Protein AF-A0A662BSU0-F1 (afdb_monomer_lite)

pLDDT: mean 83.16, std 12.21, range [50.41, 97.94]

Radius of gyration: 25.19 Å; chains: 1; bounding box: 49×15×72 Å

Secondary structure (DSSP, 8-state):
-BTTEEEEEEEE-TTTGGG-S-EEEEEEE--HHHHHHHHHHHHHHHHHHHHHHTTGGGSS--

Foldseek 3Di:
DVQQKDKDFPDFPPVCPPNTPDTDIDIDGDPCVVVVVVVVVVVVVVVVVCVVVVPPPPPPPD

Sequence (62 aa):
HINGWDIYQTDYNKEMGMWSDYSIIEMVHDPWLDVIYIGVFLMLIGVVLLIFTGRINNNELV

Structure (mmCIF, N/CA/C/O backbone):
data_AF-A0A662BSU0-F1
#
_entry.id   AF-A0A662BSU0-F1
#
loop_
_atom_site.group_PDB
_atom_site.id
_atom_site.type_symbol
_atom_site.label_atom_id
_atom_site.label_alt_id
_atom_site.label_comp_id
_atom_site.label_asym_id
_atom_site.label_entity_id
_atom_site.label_seq_id
_atom_site.pdbx_PDB_ins_code
_atom_site.Cartn_x
_atom_site.Cartn_y
_atom_site.Cartn_z
_atom_site.occupancy
_atom_site.B_iso_or_equiv
_atom_site.auth_seq_id
_atom_site.auth_comp_id
_atom_site.auth_asym_id
_atom_site.auth_atom_id
_atom_site.pdbx_PDB_model_num
ATOM 1 N N . HIS A 1 1 ? -0.514 4.498 -10.898 1.00 58.16 1 HIS A N 1
ATOM 2 C CA . HIS A 1 1 ? -1.733 3.959 -10.288 1.00 58.16 1 HIS A CA 1
ATOM 3 C C . HIS A 1 1 ? -2.966 4.638 -10.881 1.00 58.16 1 HIS A C 1
ATOM 5 O O . HIS A 1 1 ? -3.545 5.540 -10.284 1.00 58.16 1 HIS A O 1
ATOM 11 N N . ILE A 1 2 ? -3.365 4.228 -12.085 1.00 65.38 2 ILE A N 1
ATOM 12 C CA . ILE A 1 2 ? -4.717 4.482 -12.607 1.00 65.38 2 ILE A CA 1
ATOM 13 C C . ILE A 1 2 ? -5.417 3.125 -12.560 1.00 65.38 2 ILE A C 1
ATOM 15 O O . ILE A 1 2 ? -4.931 2.186 -13.178 1.00 65.38 2 ILE A O 1
ATOM 19 N N . ASN A 1 3 ? -6.517 2.997 -11.813 1.00 68.38 3 ASN A N 1
ATOM 20 C CA . ASN A 1 3 ? -7.308 1.758 -11.717 1.00 68.38 3 ASN A CA 1
ATOM 21 C C . ASN A 1 3 ? -6.497 0.487 -11.367 1.00 68.38 3 ASN A C 1
ATOM 23 O O . ASN A 1 3 ? -6.694 -0.546 -11.996 1.00 68.38 3 ASN A O 1
ATOM 27 N N . GLY A 1 4 ? -5.559 0.562 -10.415 1.00 72.31 4 GLY A N 1
ATOM 28 C CA . GLY A 1 4 ? -4.739 -0.595 -10.009 1.00 72.31 4 GLY A CA 1
ATOM 29 C C . GLY A 1 4 ? -3.624 -0.975 -10.989 1.00 72.31 4 GLY A C 1
ATOM 30 O O . GLY A 1 4 ? -2.956 -1.984 -10.784 1.00 72.31 4 GLY A O 1
ATOM 31 N N . TRP A 1 5 ? -3.420 -0.180 -12.045 1.00 78.94 5 TRP A N 1
ATOM 32 C CA . TRP A 1 5 ? -2.341 -0.364 -13.007 1.00 78.94 5 TRP A CA 1
ATOM 33 C C . TRP A 1 5 ? -1.163 0.550 -12.705 1.00 78.94 5 TRP A C 1
ATOM 35 O O . TRP A 1 5 ? -1.311 1.780 -12.574 1.00 78.94 5 TRP A O 1
ATOM 45 N N . ASP A 1 6 ? 0.010 -0.068 -12.704 1.00 81.12 6 ASP A N 1
ATOM 46 C CA . ASP A 1 6 ? 1.291 0.599 -12.631 1.00 81.12 6 ASP A CA 1
ATOM 47 C C . ASP A 1 6 ? 2.189 0.248 -13.787 1.00 81.12 6 ASP A C 1
ATOM 49 O O . ASP A 1 6 ? 2.262 -0.889 -14.245 1.00 81.12 6 ASP A O 1
ATOM 53 N N . ILE A 1 7 ? 2.849 1.290 -14.274 1.00 85.50 7 ILE A N 1
ATOM 54 C CA . ILE A 1 7 ? 3.736 1.223 -15.417 1.00 85.50 7 ILE A CA 1
ATOM 55 C C . ILE A 1 7 ? 5.124 1.515 -14.877 1.00 85.50 7 ILE A C 1
ATOM 57 O O . ILE A 1 7 ? 5.420 2.644 -14.478 1.00 85.50 7 ILE A O 1
ATOM 61 N N . TYR A 1 8 ? 5.954 0.482 -14.859 1.00 84.69 8 TYR A N 1
ATOM 62 C CA . TYR A 1 8 ? 7.345 0.569 -14.458 1.00 84.69 8 TYR A CA 1
ATOM 63 C C . TYR A 1 8 ? 8.229 0.329 -15.678 1.00 84.69 8 TYR A C 1
ATOM 65 O O . TYR A 1 8 ? 7.944 -0.511 -16.530 1.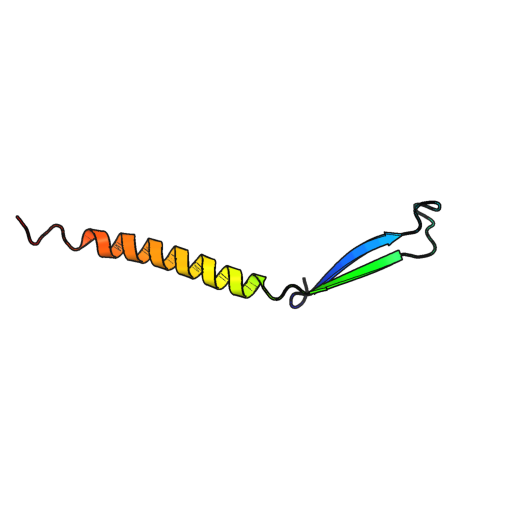00 84.69 8 TYR A O 1
ATOM 73 N N . GLN A 1 9 ? 9.318 1.083 -15.777 1.00 84.25 9 GLN A N 1
ATOM 74 C CA . GLN A 1 9 ? 10.375 0.761 -16.725 1.00 84.25 9 GLN A CA 1
ATOM 75 C C . GLN A 1 9 ? 11.272 -0.295 -16.078 1.00 84.25 9 GLN A C 1
ATOM 77 O O . GLN A 1 9 ? 11.971 0.006 -15.112 1.00 84.25 9 GLN A O 1
ATOM 82 N N . THR A 1 10 ? 11.236 -1.519 -16.600 1.00 84.88 10 THR A N 1
ATOM 83 C CA . THR A 1 10 ? 11.958 -2.658 -16.016 1.00 84.88 10 THR A CA 1
ATOM 84 C C . THR A 1 10 ? 13.401 -2.713 -16.504 1.00 84.88 10 THR A C 1
ATOM 86 O O . THR A 1 10 ? 14.304 -2.976 -15.712 1.00 84.88 10 THR A O 1
ATOM 89 N N . ASP A 1 11 ? 13.653 -2.429 -17.786 1.00 82.25 11 ASP A N 1
ATOM 90 C CA . ASP A 1 11 ? 15.019 -2.443 -18.319 1.00 82.25 11 ASP A CA 1
ATOM 91 C C . ASP A 1 11 ? 15.200 -1.530 -19.543 1.00 82.25 11 ASP A C 1
ATOM 93 O O . ASP A 1 11 ? 14.243 -0.992 -20.106 1.00 82.25 11 ASP A O 1
ATOM 97 N N . TYR A 1 12 ? 16.449 -1.333 -19.951 1.00 86.25 12 TYR A N 1
ATOM 98 C CA . TYR A 1 12 ? 16.849 -0.629 -21.171 1.00 86.25 12 TYR A CA 1
ATOM 99 C C . TYR A 1 12 ? 18.213 -1.150 -21.646 1.00 86.25 12 TYR A C 1
ATOM 101 O O . TYR A 1 12 ? 18.866 -1.927 -20.949 1.00 86.25 12 TYR A O 1
ATOM 109 N N . ASN A 1 13 ? 18.671 -0.743 -22.831 1.00 84.75 13 ASN A N 1
ATOM 110 C CA . ASN A 1 13 ? 19.996 -1.121 -23.315 1.00 84.75 13 ASN A CA 1
ATOM 111 C C . ASN A 1 13 ? 21.104 -0.526 -22.428 1.00 84.75 13 ASN A C 1
ATOM 113 O O . ASN A 1 13 ? 21.466 0.648 -22.540 1.00 84.75 13 ASN A O 1
ATOM 117 N N . LYS A 1 14 ? 21.677 -1.367 -21.563 1.00 82.31 14 LYS A N 1
ATOM 118 C CA . LYS A 1 14 ? 22.696 -0.964 -20.587 1.00 82.31 14 LYS A CA 1
ATOM 119 C C . LYS A 1 14 ? 24.034 -0.585 -21.222 1.00 82.31 14 LYS A C 1
ATOM 121 O O . LYS A 1 14 ? 24.748 0.226 -20.642 1.00 82.31 14 LYS A O 1
ATOM 126 N N . GLU A 1 15 ? 24.369 -1.118 -22.398 1.00 84.38 15 GLU A N 1
ATOM 127 C CA . GLU A 1 15 ? 25.638 -0.811 -23.080 1.00 84.38 15 GLU A CA 1
ATOM 128 C C . GLU A 1 15 ? 25.652 0.607 -23.662 1.00 84.38 15 GLU A C 1
ATOM 130 O O . GLU A 1 15 ? 26.689 1.265 -23.689 1.00 84.38 15 GLU A O 1
ATOM 135 N N . MET A 1 16 ? 24.485 1.099 -24.083 1.00 83.12 16 MET A N 1
ATOM 136 C CA . MET A 1 16 ? 24.319 2.440 -24.654 1.00 83.12 16 MET A CA 1
ATOM 137 C C . MET A 1 16 ? 23.923 3.493 -23.611 1.00 83.12 16 MET A C 1
ATOM 139 O O . MET A 1 16 ? 23.968 4.694 -23.887 1.00 83.12 16 MET A O 1
ATOM 143 N N . GLY A 1 17 ? 23.548 3.068 -22.403 1.00 81.50 17 GLY A N 1
ATOM 144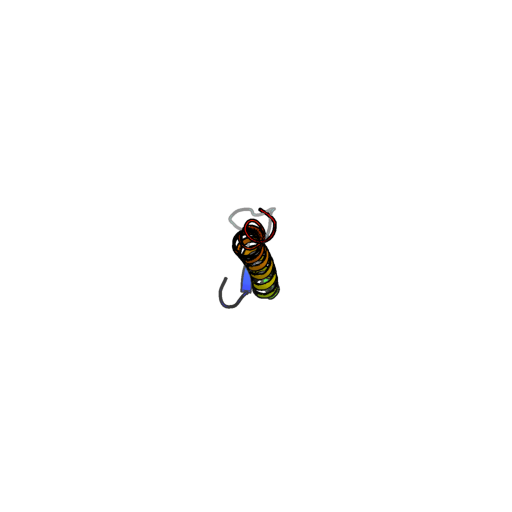 C CA . GLY A 1 17 ? 23.206 3.966 -21.307 1.00 81.50 17 GLY A CA 1
ATOM 145 C C . GLY A 1 17 ? 22.060 4.913 -21.676 1.00 81.50 17 GLY A C 1
ATOM 146 O O . GLY A 1 17 ? 20.958 4.486 -22.011 1.00 81.50 17 GLY A O 1
ATOM 147 N N . MET A 1 18 ? 22.334 6.220 -21.632 1.00 77.25 18 MET A N 1
ATOM 148 C CA . MET A 1 18 ? 21.351 7.273 -21.929 1.00 77.25 18 MET A CA 1
ATOM 149 C C . MET A 1 18 ? 20.957 7.358 -23.411 1.00 77.25 18 MET A C 1
ATOM 151 O O . MET A 1 18 ? 19.951 7.986 -23.728 1.00 77.25 18 MET A O 1
ATOM 155 N N . TRP A 1 19 ? 21.725 6.740 -24.310 1.00 84.50 19 TRP A N 1
ATOM 156 C CA . TRP A 1 19 ? 21.420 6.671 -25.743 1.00 84.50 19 TRP A CA 1
ATOM 157 C C . TRP A 1 19 ? 20.759 5.346 -26.127 1.00 84.50 19 TRP A C 1
ATOM 159 O O . TRP A 1 19 ? 20.908 4.885 -27.249 1.00 84.50 19 TRP A O 1
ATOM 169 N N . SER A 1 20 ? 20.079 4.694 -25.183 1.00 78.88 20 SER A N 1
ATOM 170 C CA . SER A 1 20 ? 19.417 3.418 -25.435 1.00 78.88 20 SER A CA 1
ATOM 171 C C . SER A 1 20 ? 18.342 3.528 -26.518 1.00 78.88 20 SER A C 1
ATOM 173 O O . SER A 1 20 ? 17.397 4.304 -26.383 1.00 78.88 20 SER A O 1
ATOM 175 N N . ASP A 1 21 ? 18.440 2.672 -27.534 1.00 87.62 21 ASP A N 1
ATOM 176 C CA . ASP A 1 21 ? 17.474 2.605 -28.637 1.00 87.62 21 ASP A CA 1
ATOM 177 C C . ASP A 1 21 ? 16.170 1.877 -28.266 1.00 87.62 21 ASP A C 1
ATOM 179 O O . ASP A 1 21 ? 15.183 1.948 -29.000 1.00 87.62 21 ASP A O 1
ATOM 183 N N . TYR A 1 22 ? 16.146 1.155 -27.139 1.00 84.75 22 TYR A N 1
ATOM 184 C CA . TYR A 1 22 ? 14.952 0.454 -26.667 1.00 84.75 22 TYR A CA 1
ATOM 185 C C . TYR A 1 22 ? 14.799 0.499 -25.145 1.00 84.75 22 TYR A C 1
ATOM 187 O O . TYR A 1 22 ? 15.769 0.596 -24.392 1.00 84.75 22 TYR A O 1
ATOM 195 N N . SER A 1 23 ? 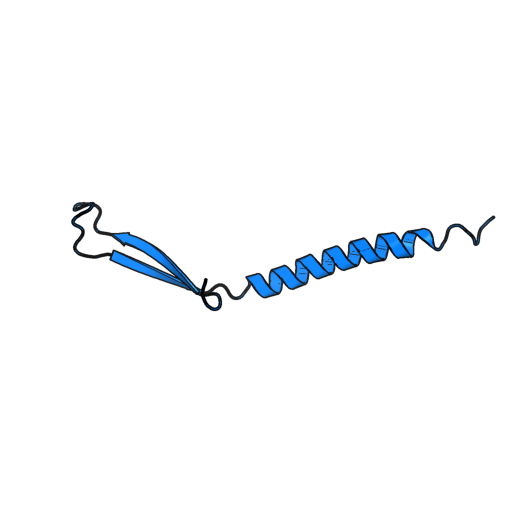13.557 0.400 -24.684 1.00 86.94 23 SER A N 1
ATOM 196 C CA . SER A 1 23 ? 13.212 0.238 -23.275 1.00 86.94 23 SER A CA 1
ATOM 197 C C . SER A 1 23 ? 12.164 -0.857 -23.124 1.00 86.94 23 SER A C 1
ATOM 199 O O . SER A 1 23 ? 11.314 -1.062 -23.992 1.00 86.94 23 SER A O 1
ATOM 201 N N . ILE A 1 24 ? 12.262 -1.594 -22.024 1.00 87.06 24 ILE A N 1
ATOM 202 C CA . ILE A 1 24 ? 11.319 -2.640 -21.649 1.00 87.06 24 ILE A CA 1
ATOM 203 C C . ILE A 1 24 ? 10.420 -2.057 -20.568 1.00 87.06 24 ILE A C 1
ATOM 205 O O . ILE A 1 24 ? 10.888 -1.658 -19.499 1.00 87.06 24 ILE A O 1
ATOM 209 N N . ILE A 1 25 ? 9.130 -1.987 -20.874 1.00 90.38 25 ILE A N 1
ATOM 210 C CA . ILE A 1 25 ? 8.105 -1.453 -19.984 1.00 90.38 25 ILE A CA 1
ATOM 211 C C . ILE A 1 25 ? 7.270 -2.622 -19.485 1.00 90.38 25 ILE A C 1
ATOM 213 O O . ILE A 1 25 ? 6.780 -3.423 -20.282 1.00 90.38 25 ILE A O 1
ATOM 217 N N . GLU A 1 26 ? 7.094 -2.694 -18.175 1.00 86.81 26 GLU A N 1
ATOM 218 C CA . GLU A 1 26 ? 6.250 -3.680 -17.527 1.00 86.81 26 GLU A CA 1
ATOM 219 C C . GLU A 1 26 ? 5.028 -2.996 -16.934 1.00 86.81 26 GLU A C 1
ATOM 221 O O . GLU A 1 26 ? 5.104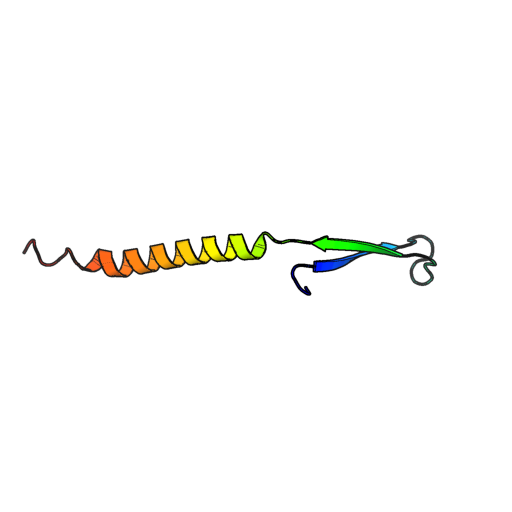 -1.951 -16.282 1.00 86.81 26 GLU A O 1
ATOM 226 N N . MET A 1 27 ? 3.881 -3.597 -17.212 1.00 88.19 27 MET A N 1
ATOM 227 C CA . MET A 1 27 ? 2.598 -3.140 -16.732 1.00 88.19 27 MET A CA 1
ATOM 228 C C . MET A 1 27 ? 2.112 -4.150 -15.698 1.00 88.19 27 MET A C 1
ATOM 230 O O . MET A 1 27 ? 1.794 -5.290 -16.037 1.00 88.19 27 MET A O 1
ATOM 234 N N . VAL A 1 28 ? 2.079 -3.728 -14.440 1.00 84.88 28 VAL A N 1
ATOM 235 C CA . VAL A 1 28 ? 1.673 -4.561 -13.311 1.00 84.88 28 VAL A CA 1
ATOM 236 C C . VAL A 1 28 ? 0.286 -4.123 -12.867 1.00 84.88 28 VAL A C 1
ATOM 238 O O . VAL A 1 28 ? 0.033 -2.934 -12.683 1.00 84.88 28 VAL A O 1
ATOM 241 N N . HIS A 1 29 ? -0.620 -5.087 -12.718 1.00 85.19 29 HIS A N 1
ATOM 242 C CA . HIS A 1 29 ? -1.947 -4.863 -12.158 1.00 85.19 29 HIS A CA 1
ATOM 243 C C . HIS A 1 29 ? -2.055 -5.564 -10.810 1.00 85.19 29 HIS A C 1
ATOM 245 O O . HIS A 1 29 ? -1.984 -6.795 -10.759 1.00 85.19 29 HIS A O 1
ATOM 251 N N . ASP A 1 30 ? -2.263 -4.795 -9.744 1.00 83.19 30 ASP A N 1
ATOM 252 C CA . ASP A 1 30 ? -2.483 -5.334 -8.403 1.00 83.19 30 ASP A CA 1
ATOM 253 C C . ASP A 1 30 ? -3.898 -4.995 -7.893 1.00 83.19 30 ASP A C 1
ATOM 255 O O . ASP A 1 30 ? -4.143 -3.888 -7.411 1.00 83.19 30 ASP A O 1
ATOM 259 N N . PRO A 1 31 ? -4.853 -5.942 -7.979 1.00 85.19 31 PRO A N 1
ATOM 260 C CA . PRO A 1 31 ? -6.207 -5.764 -7.460 1.00 85.19 31 PRO A CA 1
ATOM 261 C C . PRO A 1 31 ? -6.350 -6.111 -5.968 1.00 85.19 31 PRO A C 1
ATOM 263 O O . PRO A 1 31 ? -7.446 -6.005 -5.419 1.00 85.19 31 PRO A O 1
ATOM 266 N N . TRP A 1 32 ? -5.295 -6.585 -5.297 1.00 88.94 32 TRP A N 1
ATOM 267 C CA . TRP A 1 32 ? -5.399 -7.118 -3.933 1.00 88.94 32 TRP A CA 1
ATOM 268 C C . TRP A 1 32 ? -5.382 -6.043 -2.857 1.00 88.94 32 TRP A C 1
ATOM 270 O O . TRP A 1 32 ? -5.837 -6.290 -1.737 1.00 88.94 32 TRP A O 1
ATOM 280 N N . LEU A 1 33 ? -4.893 -4.851 -3.189 1.00 87.38 33 LEU A N 1
ATOM 281 C CA . LEU A 1 33 ? -4.764 -3.746 -2.248 1.00 87.38 33 LEU A CA 1
ATOM 282 C C . LEU A 1 33 ? -6.109 -3.390 -1.590 1.00 87.38 33 LEU A C 1
ATOM 284 O O . LEU A 1 33 ? -6.178 -3.236 -0.370 1.00 87.38 33 LEU A O 1
ATOM 288 N N . ASP A 1 34 ? -7.190 -3.377 -2.374 1.00 88.62 34 ASP A N 1
ATOM 289 C CA . ASP A 1 34 ? -8.542 -3.093 -1.881 1.00 88.62 34 ASP A CA 1
ATOM 290 C C . ASP A 1 34 ? -9.018 -4.148 -0.868 1.00 88.62 34 ASP A C 1
ATOM 292 O O . ASP A 1 34 ? -9.575 -3.819 0.182 1.00 88.62 34 ASP A O 1
ATOM 296 N N . VAL A 1 35 ? -8.745 -5.429 -1.136 1.00 93.75 35 VAL A N 1
ATOM 297 C CA . VAL A 1 35 ? -9.099 -6.548 -0.244 1.00 93.75 35 VAL A CA 1
ATOM 298 C C . VAL A 1 35 ? -8.322 -6.464 1.071 1.00 93.75 35 VAL A C 1
ATOM 300 O O . VAL A 1 35 ? -8.886 -6.672 2.149 1.00 93.75 35 VAL A O 1
ATOM 303 N N . ILE A 1 36 ? -7.033 -6.127 1.000 1.00 95.50 36 ILE A N 1
ATOM 304 C CA . ILE A 1 36 ? -6.177 -5.962 2.179 1.00 95.50 36 ILE A CA 1
ATOM 305 C C . ILE A 1 36 ? -6.688 -4.807 3.041 1.00 95.50 36 ILE A C 1
ATOM 307 O O . ILE A 1 36 ? -6.801 -4.962 4.260 1.00 95.50 36 ILE A O 1
ATOM 311 N N . TYR A 1 37 ? -7.056 -3.676 2.432 1.00 94.81 37 TYR A N 1
ATOM 312 C CA . TYR A 1 37 ? -7.619 -2.546 3.169 1.00 94.81 37 TYR A CA 1
ATOM 313 C C . TYR A 1 37 ? -8.893 -2.925 3.921 1.00 94.81 37 TYR A C 1
ATOM 315 O O . TYR A 1 37 ? -9.011 -2.585 5.099 1.00 94.81 37 TYR A O 1
ATOM 323 N N . ILE A 1 38 ? -9.792 -3.705 3.315 1.00 97.12 38 ILE A N 1
ATOM 324 C CA . ILE A 1 38 ? -10.981 -4.223 4.011 1.00 97.12 38 ILE A CA 1
ATOM 325 C C . ILE A 1 38 ? -10.581 -5.027 5.258 1.00 97.12 38 ILE A C 1
ATOM 327 O O . ILE A 1 38 ? -11.132 -4.802 6.337 1.00 97.12 38 ILE A O 1
ATOM 331 N N . GLY A 1 39 ? -9.599 -5.925 5.142 1.00 96.94 39 GLY A N 1
ATOM 332 C CA . GLY A 1 39 ? -9.108 -6.724 6.269 1.00 96.94 39 GLY A CA 1
ATOM 333 C C . GLY A 1 39 ? -8.500 -5.880 7.394 1.00 96.94 39 GLY A C 1
ATOM 334 O O . GLY A 1 39 ? -8.798 -6.100 8.569 1.00 96.94 39 GLY A O 1
ATOM 335 N N . VAL A 1 40 ? -7.695 -4.870 7.052 1.00 97.75 40 VAL A N 1
ATOM 336 C CA . VAL A 1 40 ? -7.100 -3.942 8.029 1.00 97.75 40 VAL A CA 1
ATOM 337 C C . VAL A 1 40 ? -8.180 -3.156 8.771 1.00 97.75 40 VAL A C 1
ATOM 339 O O . VAL A 1 40 ? -8.152 -3.083 10.001 1.00 97.75 40 VAL A O 1
ATOM 342 N N . PHE A 1 41 ? -9.171 -2.620 8.056 1.00 97.69 41 PHE A N 1
ATOM 343 C CA . PHE A 1 41 ? -10.281 -1.906 8.686 1.00 97.69 41 PHE A CA 1
ATOM 344 C C . PHE A 1 41 ? -11.138 -2.818 9.565 1.00 97.69 41 PHE A C 1
ATOM 346 O O . PHE A 1 41 ? -11.543 -2.397 10.646 1.00 97.69 41 PHE A O 1
ATOM 353 N N . LEU A 1 42 ? -11.359 -4.074 9.168 1.00 97.94 42 LEU A N 1
ATOM 354 C CA . LEU A 1 42 ? -12.069 -5.049 9.996 1.00 97.94 42 LEU A CA 1
ATOM 355 C C . LEU A 1 42 ? -11.351 -5.294 11.332 1.00 97.94 42 LEU A C 1
ATOM 357 O O . LEU A 1 42 ? -11.996 -5.319 12.380 1.00 97.94 42 LEU A O 1
ATOM 361 N N . MET A 1 43 ? -10.020 -5.419 11.314 1.00 97.69 43 MET A N 1
ATOM 362 C CA . MET A 1 43 ? -9.228 -5.556 12.542 1.00 97.69 43 MET A CA 1
ATOM 363 C C . MET A 1 43 ? -9.325 -4.309 13.427 1.00 97.69 43 MET A C 1
ATOM 365 O O . MET A 1 43 ? -9.527 -4.433 14.634 1.00 97.69 43 MET A O 1
ATOM 369 N N . LEU A 1 44 ? -9.240 -3.110 12.839 1.00 97.69 44 LEU A N 1
ATOM 370 C CA . LEU A 1 44 ? -9.398 -1.850 13.574 1.00 97.69 44 LEU A CA 1
ATOM 371 C C . LEU A 1 44 ? -10.783 -1.743 14.219 1.00 97.69 44 LEU A C 1
ATOM 373 O O . LEU A 1 44 ? -10.885 -1.383 15.390 1.00 97.69 44 LEU A O 1
ATOM 377 N N . ILE A 1 45 ? -11.839 -2.114 13.492 1.00 97.38 45 ILE A N 1
ATOM 378 C CA . ILE A 1 45 ? -13.203 -2.172 14.027 1.00 97.38 45 ILE A CA 1
ATOM 379 C C . ILE A 1 45 ? -13.269 -3.155 15.198 1.00 97.38 45 ILE A C 1
ATOM 381 O O . ILE A 1 45 ? -13.820 -2.813 16.241 1.00 97.38 45 ILE A O 1
ATOM 385 N N . GLY A 1 46 ? -12.667 -4.340 15.070 1.00 96.31 46 GLY A N 1
ATOM 386 C CA . GLY A 1 46 ? -12.591 -5.318 16.157 1.00 96.31 46 GLY A CA 1
ATOM 387 C C . GLY A 1 46 ? -11.948 -4.745 17.424 1.00 96.31 46 GLY A C 1
ATOM 388 O O . GLY A 1 46 ? -12.505 -4.883 18.511 1.00 96.31 46 GLY A O 1
ATOM 389 N N . VAL A 1 47 ? -10.826 -4.032 17.288 1.00 96.19 47 VAL A N 1
ATOM 390 C CA . VAL A 1 47 ? -10.163 -3.351 18.415 1.00 96.19 47 VAL A CA 1
ATOM 391 C C . VAL A 1 47 ? -11.079 -2.304 19.046 1.00 96.19 47 VAL A C 1
ATOM 393 O O . VAL A 1 47 ? -11.236 -2.274 20.265 1.00 96.19 47 VAL A O 1
ATOM 396 N N . VAL A 1 48 ? -11.720 -1.469 18.228 1.00 95.31 48 VAL A N 1
ATOM 397 C CA . VAL A 1 48 ? -12.643 -0.431 18.702 1.00 95.31 48 VAL A CA 1
ATOM 398 C C . VAL A 1 48 ? -13.816 -1.050 19.471 1.00 95.31 48 VAL A C 1
ATOM 400 O O . VAL A 1 48 ? -14.125 -0.604 20.575 1.00 95.31 48 VAL A O 1
ATOM 403 N N . LEU A 1 49 ? -14.429 -2.115 18.947 1.00 94.06 49 LEU A N 1
ATOM 404 C CA . LEU A 1 49 ? -15.525 -2.827 19.610 1.00 94.06 49 LEU A CA 1
ATOM 405 C C . LEU A 1 49 ? -15.099 -3.413 20.960 1.00 94.06 49 LEU A C 1
ATOM 407 O O . LEU A 1 49 ? -15.812 -3.241 21.946 1.00 94.06 49 LEU A O 1
ATOM 411 N N . LEU A 1 50 ? -13.922 -4.040 21.034 1.00 93.06 50 LEU A N 1
ATOM 412 C CA . LEU A 1 50 ? -13.395 -4.586 22.289 1.00 93.06 50 LEU A CA 1
ATOM 413 C C . LEU A 1 50 ? -13.192 -3.501 23.354 1.00 93.06 50 LEU A C 1
ATOM 415 O O . LEU A 1 50 ? -13.516 -3.727 24.520 1.00 93.06 50 LEU A O 1
ATOM 419 N N . ILE A 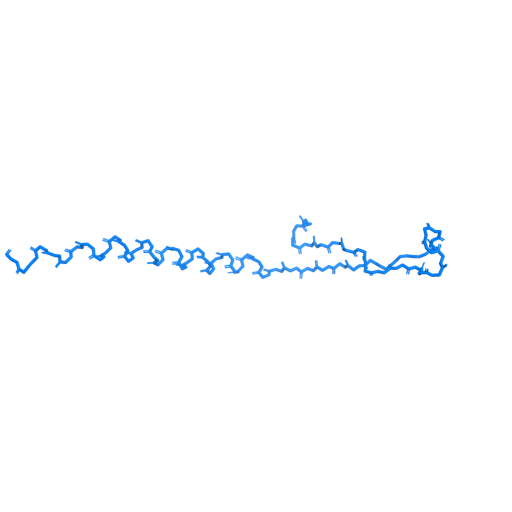1 51 ? -12.720 -2.314 22.960 1.00 91.81 51 ILE A N 1
ATOM 420 C CA . ILE A 1 51 ? -12.557 -1.170 23.870 1.00 91.81 51 ILE A CA 1
ATOM 421 C C . ILE A 1 51 ? -13.912 -0.717 24.437 1.00 91.81 51 ILE A C 1
ATOM 423 O O . ILE A 1 51 ? -14.014 -0.435 25.632 1.00 91.81 51 ILE A O 1
ATOM 427 N N . PHE A 1 52 ? -14.960 -0.662 23.610 1.00 88.62 52 PHE A N 1
ATOM 428 C CA . PHE A 1 52 ? -16.289 -0.230 24.052 1.00 88.62 52 PHE A CA 1
ATOM 429 C C . PHE A 1 52 ? -17.020 -1.290 24.888 1.00 88.62 52 PHE A C 1
ATOM 431 O O . PHE A 1 52 ? -17.610 -0.954 25.915 1.00 88.62 52 PHE A O 1
ATOM 438 N N . THR A 1 53 ? -16.969 -2.565 24.493 1.00 85.44 53 THR A N 1
ATOM 439 C CA . THR A 1 53 ? -17.657 -3.658 25.200 1.00 85.44 53 THR A CA 1
ATOM 440 C C . THR A 1 53 ? -16.952 -4.045 26.500 1.00 85.44 53 THR A C 1
ATOM 442 O O . THR A 1 53 ? -17.620 -4.332 27.491 1.00 85.44 53 THR A O 1
ATOM 445 N N . GLY A 1 54 ? -15.616 -3.991 26.548 1.00 70.56 54 GLY A N 1
ATOM 446 C CA . GLY A 1 54 ? -14.827 -4.375 27.726 1.00 70.56 54 GLY A CA 1
ATOM 447 C C . GLY A 1 54 ? -15.095 -3.544 28.989 1.00 70.56 54 GLY A C 1
ATOM 448 O O . GLY A 1 54 ? -14.725 -3.963 30.080 1.00 70.56 54 GLY A O 1
ATOM 449 N N . ARG A 1 55 ? -15.762 -2.388 28.872 1.00 62.75 55 ARG A N 1
ATOM 450 C CA . ARG A 1 55 ? -16.112 -1.510 30.002 1.00 62.75 55 ARG A CA 1
ATOM 451 C C . ARG A 1 55 ? -17.478 -1.817 30.636 1.00 62.75 55 ARG A C 1
ATOM 453 O O . ARG A 1 55 ? -17.746 -1.326 31.729 1.00 62.75 55 ARG A O 1
ATOM 460 N N . ILE A 1 56 ? -18.349 -2.587 29.978 1.00 60.31 56 ILE A N 1
ATOM 461 C CA . ILE A 1 56 ? -19.765 -2.716 30.377 1.00 60.31 56 ILE A CA 1
ATOM 462 C C . ILE A 1 56 ? -19.979 -3.679 31.570 1.00 60.31 56 ILE A C 1
ATOM 464 O O . ILE A 1 56 ? -20.963 -3.527 32.283 1.00 60.31 56 ILE A O 1
ATOM 468 N N . ASN A 1 57 ? -19.034 -4.570 31.902 1.00 57.69 57 ASN A N 1
ATOM 469 C CA . ASN A 1 57 ? -19.255 -5.633 32.907 1.00 57.69 57 ASN A CA 1
ATOM 470 C C . ASN A 1 57 ? -18.727 -5.367 34.332 1.00 57.69 57 ASN A C 1
ATOM 472 O O . ASN A 1 57 ? -18.672 -6.287 35.146 1.00 57.69 57 ASN A O 1
ATOM 476 N N . ASN A 1 58 ? -18.360 -4.133 34.682 1.00 59.06 58 ASN A N 1
ATOM 477 C CA . ASN A 1 58 ? -17.740 -3.863 35.991 1.00 59.06 58 ASN A CA 1
ATOM 478 C C . ASN A 1 58 ? -18.757 -3.508 37.091 1.00 59.06 58 ASN A C 1
ATOM 480 O O . ASN A 1 58 ? -18.378 -3.404 38.253 1.00 59.06 58 ASN A O 1
ATOM 484 N N . ASN A 1 59 ? -20.030 -3.312 36.731 1.00 59.09 59 ASN A N 1
ATOM 485 C CA . ASN A 1 59 ? -21.046 -2.746 37.624 1.00 59.09 59 ASN A CA 1
ATOM 486 C C . ASN A 1 59 ? -22.136 -3.746 38.043 1.00 59.09 59 ASN A C 1
ATOM 488 O O . ASN A 1 59 ? -23.129 -3.336 38.632 1.00 59.09 59 ASN A O 1
ATOM 492 N N . GLU A 1 60 ? -21.973 -5.039 37.751 1.00 61.78 60 GLU A N 1
ATOM 493 C CA . GLU A 1 60 ? -22.946 -6.072 38.146 1.00 61.78 60 GLU A CA 1
ATOM 494 C C . GLU A 1 60 ? -22.464 -6.960 39.308 1.00 61.78 60 GLU A C 1
ATOM 496 O O . GLU A 1 60 ? -23.196 -7.848 39.734 1.00 61.78 60 GLU A O 1
ATOM 501 N N . LEU A 1 61 ? -21.258 -6.728 39.848 1.00 65.19 61 LEU A N 1
ATOM 502 C CA . LEU A 1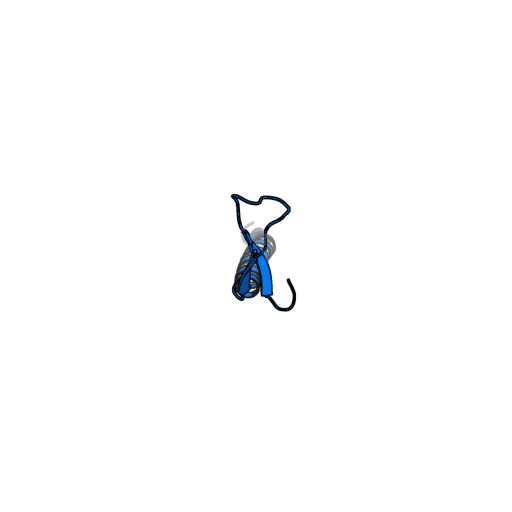 61 ? -20.657 -7.567 40.900 1.00 65.19 61 LEU A CA 1
ATOM 503 C C . LEU A 1 61 ? -20.174 -6.811 42.160 1.00 65.19 61 LEU A C 1
ATOM 505 O O . LEU A 1 61 ? -19.386 -7.374 42.920 1.00 65.19 61 LEU A O 1
ATOM 509 N N . VAL A 1 62 ? -20.640 -5.581 42.422 1.00 50.41 62 VAL A N 1
ATOM 510 C CA . VAL A 1 62 ? -20.450 -4.887 43.720 1.00 50.41 62 VAL A CA 1
ATOM 511 C C . VAL A 1 62 ? -21.733 -4.198 44.153 1.00 50.41 62 VAL A C 1
ATOM 513 O O . VAL A 1 62 ? -22.305 -3.468 43.316 1.00 50.41 62 VAL A O 1
#